Protein AF-A0A4U7DEZ9-F1 (afdb_monomer_lite)

Secondary structure (DSSP, 8-state):
-HHHHHHHTT-TTS--TTHHHHHHHHHHHHTT-HHHHHHHHHHHHHHHHHHHHH-TTPPTT-HHHHHHHHIIIIIHHHHHHHHHHTT-HHHHHHHHHHHHHHHHHHHHTT-HHHHHHHHHHHHHHHHHS-------

Structure (mmCIF, N/CA/C/O backbone):
data_AF-A0A4U7DEZ9-F1
#
_entry.id   AF-A0A4U7DEZ9-F1
#
loop_
_atom_site.group_PDB
_atom_site.id
_atom_site.type_symbol
_atom_site.label_atom_id
_atom_site.label_alt_id
_atom_site.label_comp_id
_atom_site.label_asym_id
_atom_site.label_entity_id
_atom_site.label_seq_id
_atom_site.pdbx_PDB_ins_code
_atom_site.Cartn_x
_atom_site.Cartn_y
_atom_site.Cartn_z
_atom_site.occupancy
_atom_site.B_iso_or_equiv
_atom_site.auth_seq_id
_atom_site.auth_comp_id
_atom_site.auth_asym_id
_atom_site.auth_atom_id
_atom_site.pdbx_PDB_model_num
ATOM 1 N N . MET A 1 1 ? 14.297 -6.833 -0.186 1.00 68.62 1 MET A N 1
ATOM 2 C CA . MET A 1 1 ? 13.099 -6.263 -0.835 1.00 68.62 1 MET A CA 1
ATOM 3 C C . MET A 1 1 ? 13.113 -6.482 -2.332 1.00 68.62 1 MET A C 1
ATOM 5 O O . MET A 1 1 ? 12.239 -7.189 -2.785 1.00 68.62 1 MET A O 1
ATOM 9 N N . LEU A 1 2 ? 14.078 -5.953 -3.091 1.00 69.62 2 LEU A N 1
ATOM 10 C CA . LEU A 1 2 ? 14.143 -6.191 -4.542 1.00 69.62 2 LEU A CA 1
ATOM 11 C C . LEU A 1 2 ? 14.359 -7.674 -4.882 1.00 69.62 2 LEU A C 1
ATOM 13 O O . LEU A 1 2 ? 13.500 -8.275 -5.507 1.00 69.62 2 LEU A O 1
ATO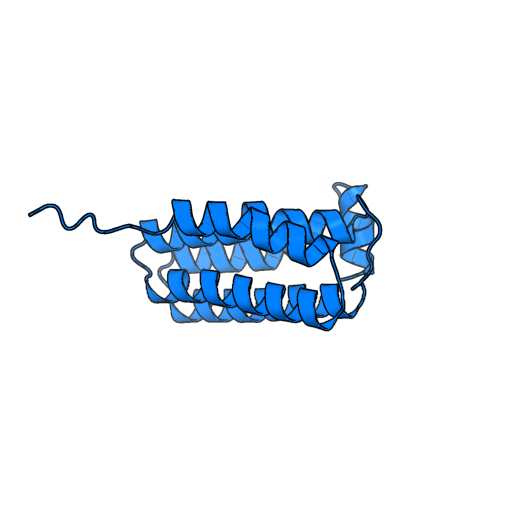M 17 N N . GLU A 1 3 ? 15.432 -8.277 -4.360 1.00 71.69 3 GLU A N 1
ATOM 18 C CA . GLU A 1 3 ? 15.705 -9.716 -4.530 1.00 71.69 3 GLU A CA 1
ATOM 19 C C . GLU A 1 3 ? 14.563 -10.594 -3.988 1.00 71.69 3 GLU A C 1
ATOM 21 O O . GLU A 1 3 ? 14.246 -11.630 -4.550 1.00 71.69 3 GLU A O 1
ATOM 26 N N . GLU A 1 4 ? 13.911 -10.172 -2.902 1.00 69.81 4 GLU A N 1
ATOM 27 C CA . GLU A 1 4 ? 12.789 -10.910 -2.306 1.00 69.81 4 GLU A CA 1
ATOM 28 C C . GLU A 1 4 ? 11.529 -10.836 -3.180 1.00 69.81 4 GLU A C 1
ATOM 30 O O . GLU A 1 4 ? 10.867 -11.852 -3.363 1.00 69.81 4 GLU A O 1
ATOM 35 N N . ALA A 1 5 ? 11.224 -9.665 -3.753 1.00 68.69 5 ALA A N 1
ATOM 36 C CA . ALA A 1 5 ? 10.129 -9.505 -4.705 1.00 68.69 5 ALA A CA 1
ATOM 37 C C . ALA A 1 5 ? 10.387 -10.357 -5.953 1.00 68.69 5 ALA A C 1
ATOM 39 O O . ALA A 1 5 ? 9.516 -11.123 -6.350 1.00 68.69 5 ALA A O 1
ATOM 40 N N . GLU A 1 6 ? 11.606 -10.305 -6.502 1.00 72.56 6 GLU A N 1
ATOM 41 C CA . GLU A 1 6 ? 12.033 -11.121 -7.646 1.00 72.56 6 GLU A CA 1
ATOM 42 C C . GLU A 1 6 ? 11.880 -12.627 -7.411 1.00 72.56 6 GLU A C 1
ATOM 44 O O . GLU A 1 6 ? 11.421 -13.337 -8.301 1.00 72.56 6 GLU A O 1
ATOM 49 N N . LEU A 1 7 ? 12.203 -13.114 -6.212 1.00 73.06 7 LEU A N 1
ATOM 50 C CA . LEU A 1 7 ? 12.069 -14.532 -5.866 1.00 73.06 7 LEU A CA 1
ATOM 51 C C . LEU A 1 7 ? 10.616 -14.965 -5.611 1.00 73.06 7 LEU A C 1
ATOM 53 O O . LEU A 1 7 ? 10.292 -16.136 -5.810 1.00 73.06 7 LEU A O 1
ATOM 57 N N . SER A 1 8 ? 9.744 -14.048 -5.183 1.00 69.94 8 SER A N 1
ATOM 58 C CA . SER A 1 8 ? 8.382 -14.385 -4.745 1.00 69.94 8 SER A CA 1
ATOM 59 C C . SER A 1 8 ? 7.380 -14.701 -5.855 1.00 69.94 8 SER A C 1
ATOM 61 O O . SER A 1 8 ? 6.395 -15.392 -5.597 1.00 69.94 8 SER A O 1
ATOM 63 N N . ALA A 1 9 ? 7.623 -14.257 -7.092 1.00 63.41 9 ALA A N 1
ATOM 64 C CA . ALA A 1 9 ? 6.715 -14.550 -8.207 1.00 63.41 9 ALA A CA 1
ATOM 65 C C . ALA A 1 9 ? 6.764 -16.022 -8.654 1.00 63.41 9 ALA A C 1
ATOM 67 O O . ALA A 1 9 ? 5.752 -16.562 -9.097 1.00 63.41 9 ALA A O 1
ATOM 68 N N . ASP A 1 10 ? 7.922 -16.677 -8.511 1.00 59.94 10 ASP A N 1
ATOM 69 C CA . ASP A 1 10 ? 8.183 -18.001 -9.092 1.00 59.94 10 ASP A CA 1
ATOM 70 C C . ASP A 1 10 ? 8.321 -19.131 -8.054 1.00 59.94 10 ASP A C 1
ATOM 72 O O . ASP A 1 10 ? 8.343 -20.309 -8.424 1.00 59.94 10 ASP A O 1
ATOM 76 N N . ASP A 1 11 ? 8.406 -18.815 -6.757 1.00 61.22 11 ASP A N 1
ATOM 77 C CA . ASP A 1 11 ? 8.641 -19.807 -5.705 1.00 61.22 11 ASP A CA 1
ATOM 78 C C . ASP A 1 11 ? 7.750 -19.590 -4.475 1.00 61.22 11 ASP A C 1
ATOM 80 O O . ASP A 1 11 ? 7.927 -18.655 -3.699 1.00 61.22 11 ASP A O 1
ATOM 84 N N . ALA A 1 12 ? 6.840 -20.537 -4.224 1.00 59.66 12 ALA A N 1
ATOM 85 C CA . ALA A 1 12 ? 5.993 -20.548 -3.030 1.00 59.66 12 ALA A CA 1
ATOM 86 C C . ALA A 1 12 ? 6.788 -20.635 -1.707 1.00 59.66 12 ALA A C 1
ATOM 88 O O . ALA A 1 12 ? 6.226 -20.384 -0.640 1.00 59.66 12 ALA A O 1
ATOM 89 N N . ALA A 1 13 ? 8.075 -21.003 -1.748 1.00 62.34 13 ALA A N 1
ATOM 90 C CA . ALA A 1 13 ? 8.966 -20.962 -0.590 1.00 62.34 13 ALA A CA 1
ATOM 91 C C . ALA A 1 13 ? 9.476 -19.544 -0.256 1.00 62.34 13 ALA A C 1
ATOM 93 O O . ALA A 1 13 ? 10.009 -19.346 0.839 1.00 62.34 13 ALA A O 1
ATOM 94 N N . HIS A 1 14 ? 9.288 -18.570 -1.152 1.00 64.19 14 HIS A N 1
ATOM 95 C CA . HIS A 1 14 ? 9.670 -17.171 -0.975 1.00 64.19 14 HIS A CA 1
ATOM 96 C C . HIS A 1 14 ? 8.404 -16.300 -0.938 1.00 64.19 14 HIS A C 1
ATOM 98 O O . HIS A 1 14 ? 7.942 -15.834 -1.972 1.00 64.19 14 HIS A O 1
ATOM 104 N N . PRO A 1 15 ? 7.784 -16.099 0.239 1.00 66.12 15 PRO A N 1
ATOM 105 C CA . PRO A 1 15 ? 6.577 -15.283 0.338 1.00 66.12 15 PRO A CA 1
ATOM 106 C C . PRO A 1 15 ? 6.857 -13.829 -0.063 1.00 66.12 15 PRO A C 1
ATOM 108 O O . PRO A 1 15 ? 7.975 -13.343 0.116 1.00 66.12 15 PRO A O 1
ATOM 111 N N . ASP A 1 16 ? 5.821 -13.132 -0.544 1.00 76.56 16 ASP A N 1
ATOM 112 C CA . ASP A 1 16 ? 5.891 -11.706 -0.876 1.00 76.56 16 ASP A CA 1
ATOM 113 C C . ASP A 1 16 ? 6.557 -10.907 0.270 1.00 76.56 16 ASP A C 1
ATOM 115 O O . ASP A 1 16 ? 6.218 -11.112 1.449 1.00 76.56 16 ASP A O 1
ATOM 119 N N . PRO A 1 17 ? 7.505 -9.995 -0.035 1.00 81.62 17 PRO A N 1
ATOM 120 C CA . PRO A 1 17 ? 8.296 -9.293 0.978 1.00 81.62 17 PRO A CA 1
ATOM 121 C C . PRO A 1 17 ? 7.463 -8.444 1.950 1.00 81.62 17 PRO A C 1
ATOM 123 O O . PRO A 1 17 ? 7.949 -8.069 3.024 1.00 81.62 17 PRO A O 1
ATOM 126 N N . PHE A 1 18 ? 6.215 -8.134 1.607 1.00 88.88 18 PHE A N 1
ATOM 127 C CA . PHE A 1 18 ? 5.298 -7.366 2.436 1.00 88.88 18 PHE A CA 1
ATOM 128 C C . PHE A 1 18 ? 4.332 -8.229 3.251 1.00 88.88 18 PHE A C 1
ATOM 130 O O . PHE A 1 18 ? 3.739 -7.716 4.201 1.00 88.88 18 PHE A O 1
ATOM 137 N N . GLN A 1 19 ? 4.223 -9.532 2.972 1.00 87.19 19 GLN A N 1
ATOM 138 C CA . GLN A 1 19 ? 3.244 -10.426 3.604 1.00 87.19 19 GLN A CA 1
ATOM 139 C C . GLN A 1 19 ? 3.312 -10.409 5.138 1.00 87.19 19 GLN A C 1
ATOM 141 O O . GLN A 1 19 ? 2.286 -10.391 5.822 1.00 87.19 19 GLN A O 1
ATOM 146 N N . THR A 1 20 ? 4.525 -10.382 5.699 1.00 89.50 20 THR A N 1
ATOM 147 C CA . THR A 1 20 ? 4.713 -10.308 7.159 1.00 89.50 20 THR A CA 1
ATOM 148 C C . THR A 1 20 ? 4.180 -8.993 7.721 1.00 89.50 20 THR A C 1
ATOM 150 O O . THR A 1 20 ? 3.518 -8.985 8.754 1.00 89.50 20 THR A O 1
ATOM 153 N N . LEU A 1 21 ? 4.453 -7.876 7.043 1.00 91.19 21 LEU A N 1
ATOM 154 C CA . LEU A 1 21 ? 4.036 -6.555 7.502 1.00 91.19 21 LEU A CA 1
ATOM 155 C C . LEU A 1 21 ? 2.515 -6.397 7.420 1.00 91.19 21 LEU A C 1
ATOM 157 O O . LEU A 1 21 ? 1.908 -5.918 8.372 1.00 91.19 21 LEU A O 1
ATOM 161 N N . ILE A 1 22 ? 1.909 -6.883 6.337 1.00 92.06 22 ILE A N 1
ATOM 162 C CA . ILE A 1 22 ? 0.452 -6.961 6.170 1.00 92.06 22 ILE A CA 1
ATOM 163 C C . ILE A 1 22 ? -0.174 -7.774 7.307 1.00 92.06 22 ILE A C 1
ATOM 165 O O . ILE A 1 22 ? -1.121 -7.324 7.943 1.00 92.06 22 ILE A O 1
ATOM 169 N N . SER A 1 23 ? 0.390 -8.946 7.617 1.00 91.50 23 SER A N 1
ATOM 170 C CA . SER A 1 23 ? -0.124 -9.805 8.692 1.00 91.50 23 SER A CA 1
ATOM 171 C C . SER A 1 23 ? -0.096 -9.100 10.053 1.00 91.50 23 SER A C 1
ATOM 173 O O . SER A 1 23 ? -1.034 -9.229 10.835 1.00 91.50 23 SER A O 1
ATOM 175 N N . VAL A 1 24 ? 0.957 -8.322 10.327 1.00 93.38 24 VAL A N 1
ATOM 176 C CA . VAL A 1 24 ? 1.056 -7.511 11.549 1.00 93.38 24 VAL A CA 1
ATOM 177 C C . VAL A 1 24 ? 0.008 -6.397 11.560 1.00 93.38 24 VAL A C 1
ATOM 179 O O . VAL A 1 24 ? -0.667 -6.234 12.571 1.00 93.38 24 VAL A O 1
ATOM 182 N N . ILE A 1 25 ? -0.167 -5.666 10.454 1.00 95.06 25 ILE A N 1
ATOM 183 C CA . ILE A 1 25 ? -1.182 -4.604 10.347 1.00 95.06 25 ILE A CA 1
ATOM 184 C C . ILE A 1 25 ? -2.575 -5.174 10.638 1.00 95.06 25 ILE A C 1
ATOM 186 O O . ILE A 1 25 ? -3.276 -4.649 11.502 1.00 95.06 25 ILE A O 1
ATOM 190 N N . ASN A 1 26 ? -2.935 -6.288 10.003 1.00 93.62 26 ASN A N 1
ATOM 191 C CA . ASN A 1 26 ? -4.244 -6.914 10.189 1.00 93.62 26 ASN A CA 1
ATOM 192 C C . ASN A 1 26 ? -4.449 -7.372 11.639 1.00 93.62 26 ASN A C 1
ATOM 194 O O . ASN A 1 26 ? -5.477 -7.067 12.233 1.00 93.62 26 ASN A O 1
ATOM 198 N N . SER A 1 27 ? -3.440 -7.998 12.255 1.00 95.25 27 SER A N 1
ATOM 199 C CA . SER A 1 27 ? -3.501 -8.381 13.673 1.00 95.25 27 SER A CA 1
ATOM 200 C C . SER A 1 27 ? -3.720 -7.171 14.587 1.00 95.25 27 SER A C 1
ATOM 202 O O . SER A 1 27 ? -4.485 -7.253 15.541 1.00 95.25 27 SER A O 1
ATOM 204 N N . THR A 1 28 ? -3.077 -6.032 14.304 1.00 95.62 28 THR A N 1
ATOM 205 C CA . THR A 1 28 ? -3.267 -4.812 15.108 1.00 95.62 28 THR A CA 1
ATOM 206 C C . THR A 1 28 ? -4.638 -4.168 14.898 1.00 95.62 28 THR A C 1
ATOM 208 O O . THR A 1 28 ? -5.162 -3.556 15.825 1.00 95.62 28 THR A O 1
ATOM 211 N N . ILE A 1 29 ? -5.244 -4.328 13.716 1.00 94.38 29 ILE A N 1
ATOM 212 C CA . ILE A 1 29 ? -6.628 -3.912 13.450 1.00 94.38 29 ILE A CA 1
ATOM 213 C C . ILE A 1 29 ? -7.601 -4.781 14.248 1.00 94.38 29 ILE A C 1
ATOM 215 O O . ILE A 1 29 ? -8.444 -4.238 14.956 1.00 94.38 29 ILE A O 1
ATOM 219 N N . GLU A 1 30 ? -7.434 -6.105 14.215 1.00 94.00 30 GLU A N 1
ATOM 220 C CA . GLU A 1 30 ? -8.253 -7.045 14.996 1.00 94.00 30 GLU A CA 1
ATOM 221 C C . GLU A 1 30 ? -8.171 -6.752 16.506 1.00 94.00 30 GLU A C 1
ATOM 223 O O . GLU A 1 30 ? -9.177 -6.766 17.218 1.00 94.00 30 GLU A O 1
ATOM 228 N N . GLU A 1 31 ? -6.985 -6.401 17.007 1.00 95.12 31 GLU A N 1
ATOM 229 C CA . GLU A 1 31 ? -6.771 -5.989 18.402 1.00 95.12 31 GLU A CA 1
ATOM 230 C C . GLU A 1 31 ? -7.264 -4.563 18.718 1.00 95.12 31 GLU A C 1
ATOM 232 O O . GLU A 1 31 ? -7.180 -4.124 19.868 1.00 95.12 31 GLU A O 1
ATOM 237 N N . HIS A 1 32 ? -7.798 -3.843 17.726 1.00 94.19 32 HIS A N 1
ATOM 238 C CA . HIS A 1 32 ? -8.238 -2.447 17.815 1.00 94.19 32 HIS A CA 1
ATOM 239 C C . HIS A 1 32 ? -7.117 -1.467 18.226 1.00 94.19 32 HIS A C 1
ATOM 241 O O . HIS A 1 32 ? -7.376 -0.377 18.754 1.00 94.19 32 HIS A O 1
ATOM 247 N N . ASP A 1 33 ? -5.855 -1.815 17.961 1.00 94.38 33 ASP A N 1
ATOM 248 C CA . ASP A 1 33 ? -4.699 -0.951 18.196 1.00 94.38 33 ASP A CA 1
ATOM 249 C C . ASP A 1 33 ? -4.485 0.006 17.012 1.00 94.38 33 ASP A C 1
ATOM 251 O O . ASP A 1 33 ? -3.756 -0.250 16.045 1.00 94.38 33 ASP A O 1
ATOM 255 N N . ARG A 1 34 ? -5.139 1.166 17.110 1.00 91.25 34 ARG A N 1
ATOM 256 C CA . ARG A 1 34 ? -5.078 2.251 16.114 1.00 91.25 34 ARG A CA 1
ATOM 257 C C . ARG A 1 34 ? -3.661 2.772 15.894 1.00 91.25 34 ARG A C 1
ATOM 259 O O . ARG A 1 34 ? -3.263 3.017 14.761 1.00 91.25 34 ARG A O 1
ATOM 266 N N . ALA A 1 35 ? -2.892 2.935 16.970 1.00 91.12 35 ALA A N 1
ATOM 267 C CA . ALA A 1 35 ? -1.560 3.523 16.883 1.00 91.12 35 ALA A CA 1
ATOM 268 C C . ALA A 1 35 ? -0.591 2.574 16.168 1.00 91.12 35 ALA A C 1
ATOM 270 O O . ALA A 1 35 ? 0.164 3.003 15.292 1.00 91.12 35 ALA A O 1
ATOM 271 N N . SER A 1 36 ? -0.641 1.285 16.509 1.00 93.75 36 SER A N 1
ATOM 272 C CA . SER A 1 36 ? 0.211 0.277 15.880 1.00 93.75 36 SER A CA 1
ATOM 273 C C . SER A 1 36 ? -0.188 0.011 14.429 1.00 93.75 36 SER A C 1
ATOM 275 O O . SER A 1 36 ? 0.695 -0.065 13.573 1.00 93.75 36 SER A O 1
ATOM 277 N N . SER A 1 37 ? -1.488 -0.052 14.123 1.00 94.12 37 SER A N 1
ATOM 278 C CA . SER A 1 37 ? -1.967 -0.240 12.745 1.00 94.12 37 SER A CA 1
ATOM 279 C C . SER A 1 37 ? -1.607 0.942 11.839 1.00 94.12 37 SER A C 1
ATOM 281 O O . SER A 1 37 ? -1.075 0.733 10.746 1.00 94.12 37 SER A O 1
ATOM 283 N N . ALA A 1 38 ? -1.788 2.182 12.307 1.00 91.94 38 ALA A N 1
ATOM 284 C CA . ALA A 1 38 ? -1.390 3.375 11.560 1.00 91.94 38 ALA A CA 1
ATOM 285 C C . ALA A 1 38 ? 0.134 3.442 11.338 1.00 91.94 38 ALA A C 1
ATOM 287 O O . ALA A 1 38 ? 0.596 3.700 10.223 1.00 91.94 38 ALA A O 1
ATOM 288 N N . LEU A 1 39 ? 0.935 3.135 12.367 1.00 93.50 39 LEU A N 1
ATOM 289 C CA . LEU A 1 39 ? 2.393 3.059 12.229 1.00 93.50 39 LEU A CA 1
ATOM 290 C C . LEU A 1 39 ? 2.812 1.970 11.229 1.00 93.50 39 LEU A C 1
ATOM 292 O O . LEU A 1 39 ? 3.700 2.195 10.405 1.00 93.50 39 LEU A O 1
ATOM 296 N N . GLY A 1 40 ? 2.164 0.805 11.279 1.00 94.81 40 GLY A N 1
ATOM 297 C CA . GLY A 1 40 ? 2.392 -0.291 10.342 1.00 94.81 40 GLY A CA 1
ATOM 298 C C . GLY A 1 40 ? 2.117 0.121 8.895 1.00 94.81 40 GLY A C 1
ATOM 299 O O . GLY A 1 40 ? 2.962 -0.105 8.028 1.00 94.81 40 GLY A O 1
ATOM 300 N N . LEU A 1 41 ? 0.990 0.796 8.646 1.00 95.56 41 LEU A N 1
ATOM 301 C CA . LEU A 1 41 ? 0.614 1.330 7.332 1.00 95.56 41 LEU A CA 1
ATOM 302 C C . LEU A 1 41 ? 1.587 2.390 6.805 1.00 95.56 41 LEU A C 1
ATOM 304 O O . LEU A 1 41 ? 1.890 2.398 5.609 1.00 95.56 41 LEU A O 1
ATOM 308 N N . SER A 1 42 ? 2.106 3.253 7.679 1.00 94.81 42 SER A N 1
ATOM 309 C CA . SER A 1 42 ? 3.131 4.235 7.310 1.00 94.81 42 SER A CA 1
ATOM 310 C C . SER A 1 42 ? 4.434 3.546 6.881 1.00 94.81 42 SER A C 1
ATOM 312 O O . SER A 1 42 ? 4.936 3.797 5.783 1.00 94.81 42 SER A O 1
ATOM 314 N N . ILE A 1 43 ? 4.932 2.594 7.683 1.00 94.69 43 ILE A N 1
ATOM 315 C CA . ILE A 1 43 ? 6.133 1.803 7.352 1.00 94.69 43 ILE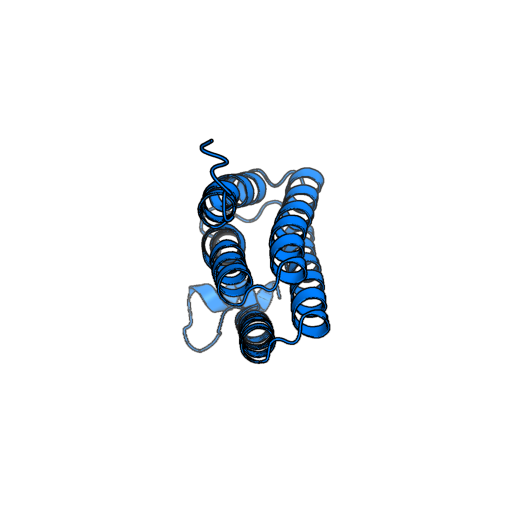 A CA 1
ATOM 316 C C . ILE A 1 43 ? 5.929 1.023 6.048 1.00 94.69 43 ILE A C 1
ATOM 318 O O . ILE A 1 43 ? 6.855 0.891 5.243 1.00 94.69 43 ILE A O 1
ATOM 322 N N . PHE A 1 44 ? 4.726 0.492 5.840 1.00 95.06 44 PHE A N 1
ATOM 323 C CA . PHE A 1 44 ? 4.364 -0.226 4.626 1.00 95.06 44 PHE A CA 1
ATOM 324 C C . PHE A 1 44 ? 4.459 0.677 3.393 1.00 95.06 44 PHE A C 1
ATOM 326 O O . PHE A 1 44 ? 5.177 0.335 2.450 1.00 95.06 44 PHE A O 1
ATOM 333 N N . GLY A 1 45 ? 3.850 1.865 3.440 1.00 94.56 45 GLY A N 1
ATOM 334 C CA . GLY A 1 45 ? 3.944 2.863 2.372 1.00 94.56 45 GLY A CA 1
ATOM 335 C C . GLY A 1 45 ? 5.376 3.271 2.043 1.00 94.56 45 GLY A C 1
ATOM 336 O O . GLY A 1 45 ? 5.755 3.312 0.868 1.00 94.56 45 GLY A O 1
ATOM 337 N N . ASP A 1 46 ? 6.199 3.498 3.067 1.00 94.56 46 ASP A N 1
ATOM 338 C CA . ASP A 1 46 ? 7.611 3.849 2.902 1.00 94.56 46 ASP A CA 1
ATOM 339 C C . ASP A 1 46 ? 8.403 2.748 2.191 1.00 94.56 46 ASP A C 1
ATOM 341 O O . ASP A 1 46 ? 9.215 3.030 1.301 1.00 94.56 46 ASP A O 1
ATOM 345 N N . ARG A 1 47 ? 8.167 1.481 2.550 1.00 93.44 47 ARG A N 1
ATOM 346 C CA . ARG A 1 47 ? 8.868 0.343 1.943 1.00 93.44 47 ARG A CA 1
ATOM 347 C C . ARG A 1 47 ? 8.451 0.108 0.494 1.00 93.44 47 ARG A C 1
ATOM 349 O O . ARG A 1 47 ? 9.324 -0.121 -0.342 1.00 93.44 47 ARG A O 1
ATOM 356 N N . VAL A 1 48 ? 7.162 0.217 0.178 1.00 93.56 48 VAL A N 1
ATOM 357 C CA . VAL A 1 48 ? 6.666 0.113 -1.207 1.00 93.56 48 VAL A CA 1
ATOM 358 C C . VAL A 1 48 ? 7.210 1.270 -2.046 1.00 93.56 48 VAL A C 1
ATOM 360 O O . VAL A 1 48 ? 7.747 1.065 -3.132 1.00 93.56 48 VAL A O 1
ATOM 363 N N . SER A 1 49 ? 7.195 2.486 -1.500 1.00 94.31 49 SER A N 1
ATOM 364 C CA . SER A 1 49 ? 7.788 3.659 -2.146 1.00 94.31 49 SER A CA 1
ATOM 365 C C . SER A 1 49 ? 9.291 3.496 -2.380 1.00 94.31 49 SER A C 1
ATOM 367 O O . SER A 1 49 ? 9.815 3.941 -3.399 1.00 94.31 49 SER A O 1
ATOM 369 N N . ALA A 1 50 ? 10.013 2.865 -1.452 1.00 92.25 50 ALA A N 1
ATOM 370 C CA . ALA A 1 50 ? 11.427 2.549 -1.627 1.00 92.25 50 ALA A CA 1
ATOM 371 C C . ALA A 1 50 ? 11.656 1.491 -2.716 1.00 92.25 50 ALA A C 1
ATOM 373 O O . ALA A 1 50 ? 12.614 1.624 -3.476 1.00 92.25 50 ALA A O 1
ATOM 374 N N . LEU A 1 51 ? 10.777 0.489 -2.829 1.00 91.06 51 LEU A N 1
ATOM 375 C CA . LEU A 1 51 ? 10.814 -0.491 -3.916 1.00 91.06 51 LEU A CA 1
ATOM 376 C C . LEU A 1 51 ? 10.619 0.193 -5.277 1.00 91.06 51 LEU A C 1
ATOM 378 O O . LEU A 1 51 ? 11.423 -0.020 -6.181 1.00 91.06 51 LEU A O 1
ATOM 382 N N . ILE A 1 52 ? 9.639 1.096 -5.389 1.00 91.50 52 ILE A N 1
ATOM 383 C CA . ILE A 1 52 ? 9.423 1.911 -6.596 1.00 91.50 52 ILE A CA 1
ATOM 384 C C . ILE A 1 52 ? 10.649 2.776 -6.901 1.00 91.50 52 ILE A C 1
ATOM 386 O O . ILE A 1 52 ? 11.079 2.836 -8.040 1.00 91.50 52 ILE A O 1
ATOM 390 N N . LYS A 1 53 ? 11.282 3.405 -5.907 1.00 90.75 53 LYS A N 1
ATOM 391 C CA . LYS A 1 53 ? 12.516 4.190 -6.128 1.00 90.75 53 LYS A CA 1
ATOM 392 C C . LYS A 1 53 ? 13.689 3.351 -6.624 1.00 90.75 53 LYS A C 1
ATOM 394 O O . LYS A 1 53 ? 14.525 3.845 -7.372 1.00 90.75 53 LYS A O 1
ATOM 399 N N . GLN A 1 54 ? 13.771 2.094 -6.201 1.00 87.50 54 GLN A N 1
ATOM 400 C CA . GLN A 1 54 ? 14.817 1.177 -6.653 1.00 87.50 54 GLN A CA 1
ATOM 401 C C . GLN A 1 54 ? 14.528 0.634 -8.059 1.00 87.50 54 GLN A C 1
ATOM 403 O O . GLN A 1 54 ? 15.468 0.408 -8.815 1.00 87.50 54 GLN A O 1
ATOM 408 N N . ASN A 1 55 ? 13.247 0.495 -8.418 1.00 81.56 55 ASN A N 1
ATOM 409 C CA . ASN A 1 55 ? 12.774 -0.153 -9.641 1.00 81.56 55 ASN A CA 1
ATOM 410 C C . ASN A 1 55 ? 11.709 0.659 -10.386 1.00 81.56 55 ASN A C 1
ATOM 412 O O . ASN A 1 55 ? 10.740 0.100 -10.894 1.00 81.56 55 ASN A O 1
ATOM 416 N N . GLY A 1 56 ? 11.869 1.979 -10.493 1.00 69.25 56 GLY A N 1
ATOM 417 C CA . GLY A 1 56 ? 10.823 2.862 -11.036 1.00 69.25 56 GLY A CA 1
ATOM 418 C C . GLY A 1 56 ? 10.399 2.509 -12.464 1.00 69.25 56 GLY A C 1
ATOM 419 O O . GLY A 1 56 ? 9.346 2.921 -12.927 1.00 69.25 56 GLY A O 1
ATOM 420 N N . LYS A 1 57 ? 11.181 1.689 -13.166 1.00 75.69 57 LYS A N 1
ATOM 421 C CA . LYS A 1 57 ? 10.886 1.195 -14.513 1.00 75.69 57 LYS A CA 1
ATOM 422 C C . LYS A 1 57 ? 10.855 -0.328 -14.567 1.00 75.69 57 LYS A C 1
ATOM 424 O O . LYS A 1 57 ? 11.376 -0.902 -15.518 1.00 75.69 57 LYS A O 1
ATOM 429 N N . ALA A 1 58 ? 10.307 -0.958 -13.527 1.00 79.06 58 ALA A N 1
ATOM 430 C CA . ALA A 1 58 ? 10.053 -2.392 -13.506 1.00 79.06 58 ALA A CA 1
ATOM 431 C C . ALA A 1 58 ? 9.369 -2.825 -14.812 1.00 79.06 58 ALA A C 1
ATOM 433 O O . ALA A 1 58 ? 8.486 -2.127 -15.321 1.00 79.06 58 ALA A O 1
ATOM 434 N N . GLU A 1 59 ? 9.830 -3.942 -15.375 1.00 82.81 59 GLU A N 1
ATOM 435 C CA . GLU A 1 59 ? 9.248 -4.497 -16.595 1.00 82.81 59 GLU A CA 1
ATOM 436 C C . GLU A 1 59 ? 7.814 -4.967 -16.319 1.00 82.81 59 GLU A C 1
ATOM 438 O O . GLU A 1 59 ? 7.485 -5.361 -15.197 1.00 82.81 59 GLU A O 1
ATOM 443 N N . GLU A 1 60 ? 6.960 -4.902 -17.340 1.00 85.81 60 GLU A N 1
ATOM 444 C CA . GLU A 1 60 ? 5.594 -5.425 -17.261 1.00 85.81 60 GLU A CA 1
ATOM 445 C C . GLU A 1 60 ? 5.625 -6.905 -16.870 1.00 85.81 60 GLU A C 1
ATOM 447 O O . GLU A 1 60 ? 6.453 -7.666 -17.374 1.00 85.81 60 GLU A O 1
ATOM 452 N N . ASP A 1 61 ? 4.752 -7.280 -15.937 1.00 85.12 61 ASP A N 1
ATOM 453 C CA . ASP A 1 61 ? 4.646 -8.628 -15.371 1.00 85.12 61 ASP A CA 1
ATOM 454 C C . ASP A 1 61 ? 5.910 -9.114 -14.645 1.00 85.12 61 ASP A C 1
ATOM 456 O O . ASP A 1 61 ? 5.974 -10.272 -14.227 1.00 85.12 61 ASP A O 1
ATOM 460 N N . SER A 1 62 ? 6.905 -8.243 -14.439 1.00 86.38 62 SER A N 1
ATOM 461 C CA . SER A 1 62 ? 8.025 -8.565 -13.562 1.00 86.38 62 SER A CA 1
ATOM 462 C C . SER A 1 62 ? 7.521 -8.802 -12.136 1.00 86.38 62 SER A C 1
ATOM 464 O O . SER A 1 62 ? 6.510 -8.224 -11.727 1.00 86.38 62 SER A O 1
ATOM 466 N N . PRO A 1 63 ? 8.244 -9.585 -11.325 1.00 85.31 63 PRO A N 1
ATOM 467 C CA . PRO A 1 63 ? 7.829 -9.849 -9.950 1.00 85.31 63 PRO A CA 1
ATOM 468 C C . PRO A 1 63 ? 7.609 -8.566 -9.133 1.00 85.31 63 PRO A C 1
ATOM 470 O O . PRO A 1 63 ? 6.683 -8.460 -8.339 1.00 85.31 63 PRO A O 1
ATOM 473 N N . VAL A 1 64 ? 8.427 -7.541 -9.385 1.00 86.69 64 VAL A N 1
ATOM 474 C CA . VAL A 1 64 ? 8.308 -6.228 -8.742 1.00 86.69 64 VAL A CA 1
ATOM 475 C C . VAL A 1 64 ? 7.030 -5.504 -9.172 1.00 86.69 64 VAL A C 1
ATOM 477 O O . VAL A 1 64 ? 6.355 -4.917 -8.326 1.00 86.69 64 VAL A O 1
ATOM 480 N N . ASP A 1 65 ? 6.697 -5.540 -10.464 1.00 89.06 65 ASP A N 1
ATOM 481 C CA . ASP A 1 65 ? 5.460 -4.964 -11.004 1.00 89.06 65 ASP A CA 1
ATOM 482 C C . ASP A 1 65 ? 4.227 -5.661 -10.406 1.00 89.06 65 ASP A C 1
ATOM 484 O O . ASP A 1 65 ? 3.319 -4.983 -9.927 1.00 89.06 65 ASP A O 1
ATOM 488 N N . GLN A 1 66 ? 4.250 -6.994 -10.314 1.00 89.00 66 GLN A N 1
ATOM 489 C CA . GLN A 1 66 ? 3.188 -7.796 -9.694 1.00 89.00 66 GLN A CA 1
ATOM 490 C C . GLN A 1 66 ? 3.029 -7.510 -8.195 1.00 89.00 66 GLN A C 1
ATOM 492 O O . GLN A 1 66 ? 1.906 -7.354 -7.715 1.00 89.00 66 GLN A O 1
ATOM 497 N N . THR A 1 67 ? 4.129 -7.377 -7.448 1.00 89.31 67 THR A N 1
ATOM 498 C CA . THR A 1 67 ? 4.080 -6.994 -6.029 1.00 89.31 67 THR A CA 1
ATOM 499 C C . THR A 1 67 ? 3.464 -5.602 -5.851 1.00 89.31 67 THR A C 1
ATOM 501 O O . THR A 1 67 ? 2.619 -5.408 -4.977 1.00 89.31 67 THR A O 1
ATOM 504 N N . ILE A 1 68 ? 3.841 -4.619 -6.679 1.00 90.56 68 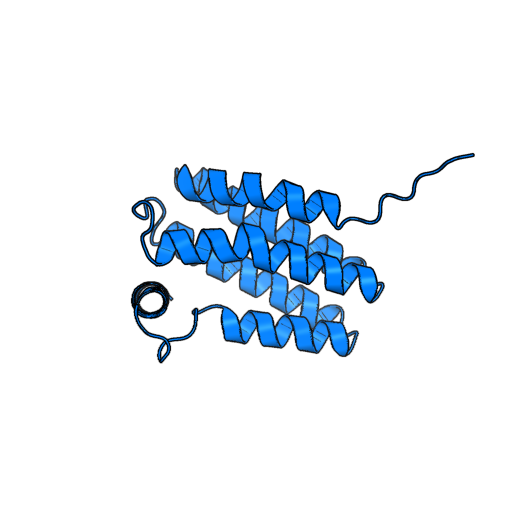ILE A N 1
ATOM 505 C CA . ILE A 1 68 ? 3.251 -3.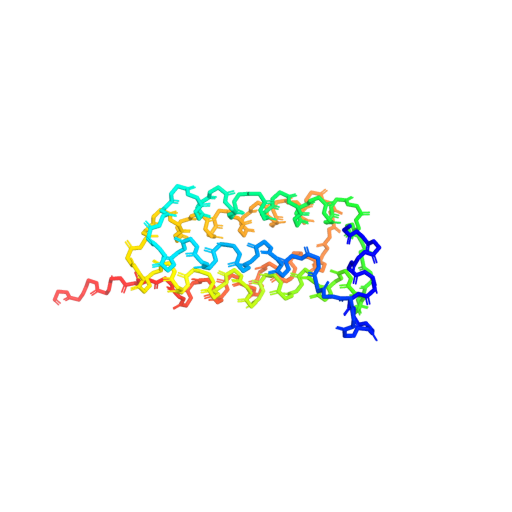269 -6.616 1.00 90.56 68 ILE A CA 1
ATOM 506 C C . ILE A 1 68 ? 1.759 -3.318 -6.969 1.00 90.56 68 ILE A C 1
ATOM 508 O O . ILE A 1 68 ? 0.955 -2.662 -6.300 1.00 90.56 68 ILE A O 1
ATOM 512 N N . GLU A 1 69 ? 1.384 -4.104 -7.982 1.00 92.12 69 GLU A N 1
ATOM 513 C CA . GLU A 1 69 ? -0.012 -4.317 -8.364 1.00 92.12 69 GLU A CA 1
ATOM 514 C C . GLU A 1 69 ? -0.832 -4.878 -7.197 1.00 92.12 69 GLU A C 1
ATOM 516 O O . GLU A 1 69 ? -1.839 -4.277 -6.814 1.00 92.12 69 GLU A O 1
ATOM 521 N N . TYR A 1 70 ? -0.370 -5.977 -6.599 1.00 90.56 70 TYR A N 1
ATOM 522 C CA . TYR A 1 70 ? -1.021 -6.653 -5.475 1.00 90.56 70 TYR A CA 1
ATOM 523 C C . TYR A 1 70 ? -1.215 -5.722 -4.275 1.00 90.56 70 TYR A C 1
ATOM 525 O O . TYR A 1 70 ? -2.299 -5.640 -3.689 1.00 90.56 70 TYR A O 1
ATOM 533 N N . VAL A 1 71 ? -0.182 -4.950 -3.932 1.00 91.56 71 VAL A N 1
ATOM 534 C CA . VAL A 1 71 ? -0.256 -3.964 -2.849 1.00 91.56 71 VAL A CA 1
ATOM 535 C C . VAL A 1 71 ? -1.351 -2.928 -3.111 1.00 91.56 71 VAL A C 1
ATOM 537 O O . VAL A 1 71 ? -2.156 -2.638 -2.222 1.00 91.56 71 VAL A O 1
ATOM 540 N N . CYS A 1 72 ? -1.376 -2.361 -4.318 1.00 92.88 72 CYS A N 1
ATOM 541 C CA . CYS A 1 72 ? -2.272 -1.256 -4.643 1.00 92.88 72 CYS A CA 1
ATOM 542 C C . CYS A 1 72 ? -3.720 -1.713 -4.833 1.00 92.88 72 CYS A C 1
ATOM 544 O O . CYS A 1 72 ? -4.634 -1.013 -4.402 1.00 92.88 72 CYS A O 1
ATOM 546 N N . LYS A 1 73 ? -3.935 -2.853 -5.496 1.00 92.25 73 LYS A N 1
ATOM 547 C CA . LYS A 1 73 ? -5.271 -3.302 -5.911 1.00 92.25 73 LYS A CA 1
ATOM 548 C C . LYS A 1 73 ? -5.951 -4.221 -4.913 1.00 92.25 73 LYS A C 1
ATOM 550 O O . LYS A 1 73 ? -7.176 -4.203 -4.862 1.00 92.25 73 LYS A O 1
ATOM 555 N N . ASP A 1 74 ? -5.186 -4.978 -4.134 1.00 90.94 74 ASP A N 1
ATOM 556 C CA . ASP A 1 74 ? -5.751 -5.972 -3.225 1.00 90.94 74 ASP A CA 1
ATOM 557 C C . ASP A 1 74 ? -5.531 -5.564 -1.766 1.00 90.94 74 ASP A C 1
ATOM 559 O O . ASP A 1 74 ? -6.486 -5.423 -1.004 1.00 90.94 74 ASP A O 1
ATOM 563 N N . GLN A 1 75 ? -4.280 -5.314 -1.369 1.00 92.31 75 GLN A N 1
ATOM 564 C CA . GLN A 1 75 ? -3.944 -5.186 0.053 1.00 92.31 75 GLN A CA 1
ATOM 565 C C . GLN A 1 75 ? -4.431 -3.890 0.689 1.00 92.31 75 GLN A C 1
ATOM 567 O O . GLN A 1 75 ? -5.067 -3.933 1.739 1.00 92.31 75 GLN A O 1
ATOM 572 N N . LEU A 1 76 ? -4.163 -2.733 0.079 1.00 94.38 76 LEU A N 1
ATOM 573 C CA . LEU A 1 76 ? -4.612 -1.455 0.643 1.00 94.38 76 LEU A CA 1
ATOM 574 C C . LEU A 1 76 ? -6.145 -1.345 0.724 1.00 94.38 76 LEU A C 1
ATOM 576 O O . LEU A 1 76 ? -6.635 -0.954 1.787 1.00 94.38 76 LEU A O 1
ATOM 580 N N . PRO A 1 77 ? -6.915 -1.719 -0.320 1.00 94.50 77 PRO A N 1
ATOM 581 C CA . PRO A 1 77 ? -8.370 -1.786 -0.224 1.00 94.50 77 PRO A CA 1
ATOM 582 C C . PRO A 1 77 ? -8.867 -2.718 0.880 1.00 94.50 77 PRO A C 1
ATOM 584 O O . PRO A 1 77 ? -9.757 -2.321 1.630 1.00 94.50 77 PRO A O 1
ATOM 587 N N . LEU A 1 78 ? -8.281 -3.911 1.026 1.00 92.88 78 LEU A N 1
ATOM 588 C CA . LEU A 1 78 ? -8.677 -4.867 2.063 1.00 92.88 78 LEU A CA 1
ATOM 589 C C . LEU A 1 78 ? -8.389 -4.340 3.476 1.00 92.88 78 LEU A C 1
ATOM 591 O O . LEU A 1 78 ? -9.243 -4.432 4.354 1.00 92.88 78 LEU A O 1
ATOM 595 N N . ILE A 1 79 ? -7.209 -3.752 3.700 1.00 94.19 79 ILE A N 1
ATOM 596 C CA . ILE A 1 79 ? -6.855 -3.159 4.998 1.00 94.19 79 ILE A CA 1
ATOM 597 C C . ILE A 1 79 ? -7.812 -2.008 5.338 1.00 94.19 79 ILE A C 1
ATOM 599 O O . ILE A 1 79 ? -8.235 -1.872 6.485 1.00 94.19 79 ILE A O 1
ATOM 603 N N . LEU A 1 80 ? -8.176 -1.183 4.349 1.00 94.75 80 LEU A N 1
ATOM 604 C CA . LEU A 1 80 ? -9.177 -0.132 4.530 1.00 94.75 80 LEU A CA 1
ATOM 605 C C . LEU A 1 80 ? -10.543 -0.711 4.917 1.00 94.75 80 LEU A C 1
ATOM 607 O O . LEU A 1 80 ? -11.141 -0.231 5.875 1.00 94.75 80 LEU A O 1
ATOM 611 N N . GLU A 1 81 ? -11.019 -1.733 4.204 1.00 93.94 81 GLU A N 1
ATOM 612 C CA . GLU A 1 81 ? -12.293 -2.399 4.497 1.00 93.94 81 GLU A CA 1
ATOM 613 C C . GLU A 1 81 ? -12.327 -2.920 5.939 1.00 93.94 81 GLU A C 1
ATOM 615 O O . GLU A 1 81 ? -13.274 -2.659 6.679 1.00 93.94 81 GLU A O 1
ATOM 620 N N . GLN A 1 82 ? -11.261 -3.599 6.370 1.00 93.56 82 GLN A N 1
ATOM 621 C CA . GLN A 1 82 ? -11.130 -4.094 7.740 1.00 93.56 82 GLN A CA 1
ATOM 622 C C . GLN A 1 82 ? -11.128 -2.952 8.758 1.00 93.56 82 GLN A C 1
ATOM 624 O O . GLN A 1 82 ? -11.875 -2.996 9.730 1.00 93.56 82 GLN A O 1
ATOM 629 N N . ALA A 1 83 ? -10.345 -1.897 8.520 1.00 93.19 83 ALA A N 1
ATOM 630 C CA . ALA A 1 83 ? -10.307 -0.736 9.405 1.00 93.19 83 ALA A CA 1
ATOM 631 C C . ALA A 1 83 ? -11.674 -0.039 9.518 1.00 93.19 83 ALA A C 1
ATOM 633 O O . ALA A 1 83 ? -12.038 0.419 10.598 1.00 93.19 83 ALA A O 1
ATOM 634 N N . VAL A 1 84 ? -12.441 0.032 8.427 1.00 92.50 84 VAL A N 1
ATOM 635 C CA . VAL A 1 84 ? -13.810 0.568 8.427 1.00 92.50 84 VAL A CA 1
ATOM 636 C C . VAL A 1 84 ? -14.755 -0.338 9.216 1.00 92.50 84 VAL A C 1
ATOM 638 O O . VAL A 1 84 ? -15.504 0.167 10.051 1.00 92.50 84 VAL A O 1
ATOM 641 N N . ASN A 1 85 ? -14.697 -1.653 8.992 1.00 92.38 85 ASN A N 1
ATOM 642 C CA . ASN A 1 85 ? -15.542 -2.634 9.681 1.00 92.38 85 ASN A CA 1
ATOM 643 C C . ASN A 1 85 ? -15.305 -2.658 11.200 1.00 92.38 85 ASN A C 1
ATOM 645 O O . ASN A 1 85 ? -16.255 -2.844 11.956 1.00 92.38 85 ASN A O 1
ATOM 649 N N . GLU A 1 86 ? -14.068 -2.421 11.640 1.00 92.62 86 GLU A N 1
ATOM 650 C CA . GLU A 1 86 ? -13.686 -2.324 13.059 1.00 92.62 86 GLU A CA 1
ATOM 651 C C . GLU A 1 86 ? -13.809 -0.886 13.623 1.00 92.62 86 GLU A C 1
ATOM 653 O O . GLU A 1 86 ? -13.318 -0.583 14.712 1.00 92.62 86 GLU A O 1
ATOM 658 N N . GLU A 1 87 ? -14.438 0.039 12.885 1.00 91.75 87 GLU A N 1
ATOM 659 C CA . GLU A 1 87 ? -14.648 1.444 13.282 1.00 91.75 87 GLU A CA 1
ATOM 660 C C . GLU A 1 87 ? -13.341 2.197 13.651 1.00 91.75 87 GLU A C 1
ATOM 662 O O . GLU A 1 87 ? -13.303 3.095 14.505 1.00 91.75 87 GLU A O 1
ATOM 667 N N . LEU A 1 88 ? -12.231 1.855 12.991 1.00 91.69 88 LEU A N 1
ATOM 668 C CA . LEU A 1 88 ? -10.906 2.458 13.168 1.00 91.69 88 LEU A CA 1
ATOM 669 C C . LEU A 1 88 ? -10.661 3.561 12.127 1.00 91.69 88 LEU A C 1
ATOM 671 O O . LEU A 1 88 ? -9.821 3.436 11.235 1.00 91.69 88 LEU A O 1
ATOM 675 N N . THR A 1 89 ? -11.380 4.680 12.253 1.00 89.31 89 THR A N 1
ATOM 676 C CA . THR A 1 89 ? -11.336 5.794 11.284 1.00 89.31 89 THR A CA 1
ATOM 677 C C . THR A 1 89 ? -9.922 6.312 10.994 1.00 89.31 89 THR A C 1
ATOM 679 O O . THR A 1 89 ? -9.605 6.604 9.847 1.00 89.31 89 THR A O 1
ATOM 682 N N . GLU A 1 90 ? -9.055 6.421 12.005 1.00 88.69 90 GLU A N 1
ATOM 683 C CA . GLU A 1 90 ? -7.670 6.885 11.810 1.00 88.69 90 GLU A CA 1
ATOM 684 C C . GLU A 1 90 ? -6.859 5.910 10.949 1.00 88.69 90 GLU A C 1
ATOM 686 O O . GLU A 1 90 ? -6.152 6.332 10.038 1.00 88.69 90 GLU A O 1
ATOM 691 N N . THR A 1 91 ? -7.011 4.606 11.184 1.00 92.69 91 THR A N 1
ATOM 692 C CA . THR A 1 91 ? -6.365 3.561 10.384 1.00 92.69 91 THR A CA 1
ATOM 693 C C . THR A 1 91 ? -6.888 3.573 8.947 1.00 92.69 91 THR A C 1
ATOM 695 O O . THR A 1 91 ? -6.102 3.488 8.008 1.00 92.69 91 THR A O 1
ATOM 698 N N . ALA A 1 92 ? -8.197 3.767 8.759 1.00 91.69 92 ALA A N 1
ATOM 699 C CA . ALA A 1 92 ? -8.806 3.920 7.440 1.00 91.69 92 ALA A CA 1
ATOM 700 C C . ALA A 1 92 ? -8.236 5.130 6.672 1.00 91.69 92 ALA A C 1
ATOM 702 O O . ALA A 1 92 ? -7.848 5.005 5.508 1.00 91.69 92 ALA A O 1
ATOM 703 N N . ILE A 1 93 ? -8.111 6.288 7.332 1.00 91.88 93 ILE A N 1
ATOM 704 C CA . ILE A 1 93 ? -7.465 7.476 6.750 1.00 91.88 93 ILE A CA 1
ATOM 705 C C . ILE A 1 93 ? -6.020 7.148 6.369 1.00 91.88 93 ILE A C 1
ATOM 707 O O . ILE A 1 93 ? -5.619 7.397 5.230 1.00 91.88 93 ILE A O 1
ATOM 711 N N . GLN A 1 94 ? -5.266 6.512 7.268 1.00 94.62 94 GLN A N 1
ATOM 712 C CA . GLN A 1 94 ? -3.875 6.156 7.012 1.00 94.62 94 GLN A CA 1
ATOM 713 C C . GLN A 1 94 ? -3.719 5.234 5.793 1.00 94.62 94 GLN A C 1
ATOM 715 O O . GLN A 1 94 ? -2.781 5.424 5.023 1.00 94.62 94 GLN A O 1
ATOM 720 N N . SER A 1 95 ? -4.641 4.294 5.552 1.00 93.19 95 SER A N 1
ATOM 721 C CA . SER A 1 95 ? -4.618 3.445 4.348 1.00 93.19 95 SER A CA 1
ATOM 722 C C . SER A 1 95 ? -4.706 4.274 3.062 1.00 93.19 95 SER A C 1
ATOM 724 O O . SER A 1 95 ? -3.979 4.013 2.099 1.00 93.19 95 SER A O 1
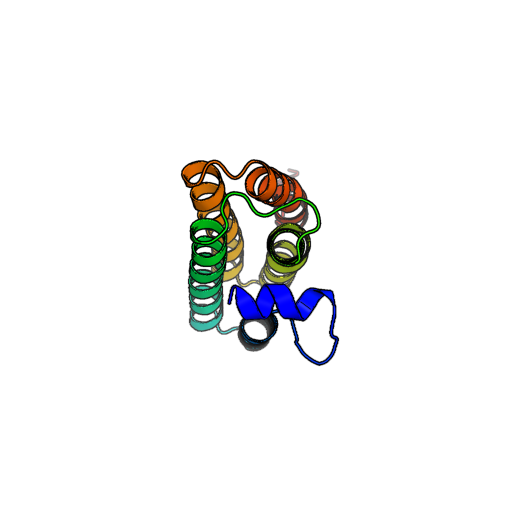ATOM 726 N N . THR A 1 96 ? -5.548 5.313 3.050 1.00 92.44 96 THR A N 1
ATOM 727 C CA . THR A 1 96 ? -5.665 6.223 1.898 1.00 92.44 96 THR A CA 1
ATOM 728 C C . THR A 1 96 ? -4.427 7.109 1.728 1.00 92.44 96 THR A C 1
ATOM 730 O O . THR A 1 96 ? -3.955 7.299 0.605 1.00 92.44 96 THR A O 1
ATOM 733 N N . GLU A 1 97 ? -3.836 7.589 2.826 1.00 94.31 97 GLU A N 1
ATOM 734 C CA . GLU A 1 97 ? -2.583 8.356 2.802 1.00 94.31 97 GLU A CA 1
ATOM 735 C C . GLU A 1 97 ? -1.399 7.510 2.318 1.00 94.31 97 GLU A C 1
ATOM 737 O O . GLU A 1 97 ? -0.555 7.985 1.551 1.00 94.31 97 GLU A O 1
ATOM 742 N N . THR A 1 98 ? -1.355 6.237 2.712 1.00 95.44 98 THR A N 1
ATOM 743 C CA . THR A 1 98 ? -0.357 5.275 2.243 1.00 95.44 98 THR A CA 1
ATOM 744 C C . THR A 1 98 ? -0.451 5.087 0.729 1.00 95.44 98 THR A C 1
ATOM 746 O O . THR A 1 98 ? 0.574 5.151 0.046 1.00 95.44 98 THR A O 1
ATOM 749 N N . ALA A 1 99 ? -1.660 4.947 0.175 1.00 94.44 99 ALA A N 1
ATOM 750 C CA . ALA A 1 99 ? -1.860 4.900 -1.276 1.00 94.44 99 ALA A CA 1
ATOM 751 C C . ALA A 1 99 ? -1.380 6.188 -1.971 1.00 94.44 99 ALA A C 1
ATOM 753 O O . ALA A 1 99 ? -0.732 6.126 -3.018 1.00 94.44 99 ALA A O 1
ATOM 754 N N . GLY A 1 100 ? -1.644 7.352 -1.366 1.00 93.69 100 GLY A N 1
ATOM 755 C CA . GLY A 1 100 ? -1.142 8.643 -1.842 1.00 93.69 100 GLY A CA 1
ATOM 756 C C . GLY A 1 100 ? 0.387 8.702 -1.878 1.00 93.69 100 GLY A C 1
ATOM 757 O O . GLY A 1 100 ? 0.965 9.057 -2.902 1.00 93.69 100 GLY A O 1
ATOM 758 N N . THR A 1 101 ? 1.042 8.263 -0.803 1.00 95.06 101 THR A N 1
ATOM 759 C CA . THR A 1 101 ? 2.511 8.226 -0.683 1.00 95.06 101 THR A CA 1
ATOM 760 C C . THR A 1 101 ? 3.147 7.348 -1.765 1.00 95.06 101 THR A C 1
ATOM 762 O O . THR A 1 101 ? 4.130 7.739 -2.400 1.00 95.06 101 THR A O 1
ATOM 765 N N . ILE A 1 102 ? 2.555 6.180 -2.032 1.00 94.62 102 ILE A N 1
ATOM 766 C CA . ILE A 1 102 ? 2.997 5.272 -3.099 1.00 94.62 102 ILE A CA 1
ATOM 767 C C . ILE A 1 102 ? 2.810 5.926 -4.475 1.00 94.62 102 ILE A C 1
ATOM 769 O O . ILE A 1 102 ? 3.719 5.881 -5.307 1.00 94.62 102 ILE A O 1
ATOM 773 N N . GLY A 1 103 ? 1.671 6.586 -4.707 1.00 94.31 103 GLY A N 1
ATOM 774 C CA . GLY A 1 103 ? 1.403 7.332 -5.939 1.00 94.31 103 GLY A CA 1
ATOM 775 C C . GLY A 1 103 ? 2.394 8.470 -6.185 1.00 94.31 103 GLY A C 1
ATOM 776 O O . GLY A 1 103 ? 2.901 8.621 -7.297 1.00 94.31 103 GLY A O 1
ATOM 777 N N . GLU A 1 104 ? 2.736 9.238 -5.150 1.00 95.25 104 GLU A N 1
ATOM 778 C CA . GLU A 1 104 ? 3.758 10.286 -5.235 1.00 95.25 104 GLU A CA 1
ATOM 779 C C . GLU A 1 104 ? 5.129 9.717 -5.607 1.00 95.25 104 GLU A C 1
ATOM 781 O O . GLU A 1 104 ? 5.829 10.286 -6.450 1.00 95.25 104 GLU A O 1
ATOM 786 N N . ALA A 1 105 ? 5.507 8.579 -5.018 1.00 94.50 105 ALA A N 1
ATOM 787 C CA . ALA A 1 105 ? 6.737 7.885 -5.381 1.00 94.50 105 ALA A CA 1
ATOM 788 C C . ALA A 1 105 ? 6.707 7.423 -6.847 1.00 94.50 105 ALA A C 1
ATOM 790 O O . ALA A 1 105 ? 7.668 7.664 -7.574 1.00 94.50 105 ALA A O 1
ATOM 791 N N . ALA A 1 106 ? 5.600 6.836 -7.306 1.00 93.38 106 ALA A N 1
ATOM 792 C CA . ALA A 1 106 ? 5.437 6.393 -8.690 1.00 93.38 106 ALA A CA 1
ATOM 793 C C . ALA A 1 106 ? 5.574 7.544 -9.699 1.00 93.38 106 ALA A C 1
ATOM 795 O O . ALA A 1 106 ? 6.301 7.416 -10.684 1.00 93.38 106 ALA A O 1
ATOM 796 N N . ILE A 1 107 ? 4.940 8.690 -9.427 1.00 94.12 107 ILE A N 1
ATOM 797 C CA . ILE A 1 107 ? 5.042 9.893 -10.269 1.00 94.12 107 ILE A CA 1
ATOM 798 C C . ILE A 1 107 ? 6.475 10.428 -10.277 1.00 94.12 107 ILE A C 1
ATOM 800 O O . ILE A 1 107 ? 7.007 10.766 -11.334 1.00 94.12 107 ILE A O 1
ATOM 804 N N . LYS A 1 108 ? 7.111 10.515 -9.104 1.00 94.69 108 LYS A N 1
ATOM 805 C CA . LYS A 1 108 ? 8.465 11.062 -8.970 1.00 94.69 108 LYS A CA 1
ATOM 806 C C . LYS A 1 108 ? 9.502 10.255 -9.749 1.00 94.69 108 LYS A C 1
ATOM 808 O O . LYS A 1 108 ? 10.433 10.840 -10.298 1.00 94.69 108 LYS A O 1
ATOM 813 N N . GLU A 1 109 ? 9.330 8.941 -9.793 1.00 93.50 109 GLU A N 1
ATOM 814 C CA . GLU A 1 109 ? 10.246 8.018 -10.465 1.00 93.50 109 GLU A CA 1
ATOM 815 C C . GLU A 1 109 ? 9.865 7.751 -11.932 1.00 93.50 109 GLU A C 1
ATOM 817 O O . GLU A 1 109 ? 10.482 6.905 -12.581 1.00 93.50 109 GLU A O 1
ATOM 822 N N . ASP A 1 110 ? 8.880 8.484 -12.474 1.00 90.69 110 ASP A N 1
ATOM 823 C CA . ASP A 1 110 ? 8.388 8.339 -13.855 1.00 90.69 110 ASP A CA 1
ATOM 824 C C . ASP A 1 110 ? 7.937 6.893 -14.163 1.00 90.69 110 ASP A C 1
ATOM 826 O O . ASP A 1 110 ? 8.154 6.341 -15.246 1.00 90.69 110 ASP A O 1
ATOM 830 N N . SER A 1 111 ? 7.327 6.253 -13.158 1.00 91.94 111 SER A N 1
ATOM 831 C CA . SER A 1 111 ? 6.872 4.866 -13.206 1.00 91.94 111 SER A CA 1
ATOM 832 C C . SER A 1 111 ? 5.430 4.772 -13.691 1.00 91.94 111 SER A C 1
ATOM 834 O O . SER A 1 111 ? 4.494 4.658 -12.900 1.00 91.94 111 SER A O 1
ATOM 836 N N . ASN A 1 112 ? 5.227 4.800 -15.010 1.00 90.75 112 ASN A N 1
ATOM 837 C CA . ASN A 1 112 ? 3.877 4.746 -15.592 1.00 90.75 112 ASN A CA 1
ATOM 838 C C . ASN A 1 112 ? 3.072 3.516 -15.135 1.00 90.75 112 ASN A C 1
ATOM 840 O O . ASN A 1 112 ? 1.871 3.625 -14.902 1.00 90.75 112 ASN A O 1
ATOM 844 N N . ARG A 1 113 ? 3.738 2.368 -14.964 1.00 90.19 113 ARG A N 1
ATOM 845 C CA . ARG A 1 113 ? 3.124 1.130 -14.463 1.00 90.19 113 ARG A CA 1
ATOM 846 C C . ARG A 1 113 ? 2.665 1.254 -13.015 1.00 90.19 113 ARG A C 1
ATOM 848 O O . ARG A 1 113 ? 1.501 1.008 -12.723 1.00 90.19 113 ARG A O 1
ATOM 855 N N . ALA A 1 114 ? 3.538 1.711 -12.118 1.00 91.94 114 ALA A N 1
ATOM 856 C CA . ALA A 1 114 ? 3.152 1.900 -10.723 1.00 91.94 114 ALA A CA 1
ATOM 857 C C . ALA A 1 114 ? 2.033 2.948 -10.585 1.00 91.94 114 ALA A C 1
ATOM 859 O O . ALA A 1 114 ? 1.117 2.757 -9.791 1.00 91.94 114 ALA A O 1
ATOM 860 N N . VAL A 1 115 ? 2.048 4.012 -11.400 1.00 93.88 115 VAL A N 1
ATOM 861 C CA . VAL A 1 115 ? 0.942 4.983 -11.458 1.00 93.88 115 VAL A CA 1
ATOM 862 C C . VAL A 1 115 ? -0.364 4.305 -11.877 1.00 93.88 115 VAL A C 1
ATOM 864 O O . VAL A 1 115 ? -1.396 4.534 -11.249 1.00 93.88 115 VAL A O 1
ATOM 867 N N . GLU A 1 116 ? -0.337 3.456 -12.905 1.00 93.50 116 GLU A N 1
ATOM 868 C CA . GLU A 1 116 ? -1.511 2.702 -13.350 1.00 93.50 116 GLU A CA 1
ATOM 869 C C . GLU A 1 116 ? -2.076 1.808 -12.236 1.00 93.50 116 GLU A C 1
ATOM 871 O O . GLU A 1 116 ? -3.285 1.832 -11.989 1.00 93.50 116 GLU A O 1
ATOM 876 N N . HIS A 1 117 ? -1.218 1.072 -11.525 1.00 94.19 117 HIS A N 1
ATOM 877 C CA . HIS A 1 117 ? -1.632 0.215 -10.409 1.00 94.19 117 HIS A CA 1
ATOM 878 C C . HIS A 1 117 ? -2.253 1.011 -9.264 1.00 94.19 117 HIS A C 1
ATOM 880 O O . HIS A 1 117 ? -3.318 0.635 -8.772 1.00 94.19 117 HIS A O 1
ATOM 886 N N . VAL A 1 118 ? -1.648 2.142 -8.888 1.00 93.06 118 VAL A N 1
ATOM 887 C CA . VAL A 1 118 ? -2.188 3.039 -7.853 1.00 93.06 118 VAL A CA 1
ATOM 888 C C . VAL A 1 118 ? -3.565 3.563 -8.257 1.00 93.06 118 VAL A C 1
ATOM 890 O O . VAL A 1 118 ? -4.507 3.472 -7.474 1.00 93.06 118 VAL A O 1
ATOM 893 N N . VAL A 1 119 ? -3.720 4.063 -9.487 1.00 93.38 119 VAL A N 1
ATOM 894 C CA . VAL A 1 119 ? -5.003 4.592 -9.983 1.00 93.38 119 VAL A CA 1
ATOM 895 C C . VAL A 1 119 ? -6.079 3.507 -10.025 1.00 93.38 119 VAL A C 1
ATOM 897 O O . VAL A 1 119 ? -7.226 3.758 -9.661 1.00 93.38 119 VAL A O 1
ATOM 900 N N . ARG A 1 120 ? -5.730 2.285 -10.437 1.00 91.12 120 ARG A N 1
ATOM 901 C CA . ARG A 1 120 ? -6.670 1.154 -10.426 1.00 91.12 120 ARG A CA 1
ATOM 902 C C . ARG A 1 120 ? -7.069 0.763 -9.001 1.00 91.12 120 ARG A C 1
ATOM 904 O O . ARG A 1 120 ? -8.241 0.490 -8.764 1.00 91.12 120 ARG A O 1
ATOM 911 N N . GLY A 1 121 ? -6.123 0.778 -8.063 1.00 91.31 121 GLY A N 1
ATOM 912 C CA . GLY A 1 121 ? -6.370 0.502 -6.646 1.00 91.31 121 GLY A CA 1
ATOM 913 C C . GLY A 1 121 ? -7.249 1.545 -5.950 1.00 91.31 121 GLY A C 1
ATOM 914 O O . GLY A 1 121 ? -8.034 1.205 -5.067 1.00 91.31 121 GLY A O 1
ATOM 915 N N . GLN A 1 122 ? -7.195 2.807 -6.392 1.00 88.50 122 GLN A N 1
ATOM 916 C CA . GLN A 1 122 ? -8.030 3.882 -5.843 1.00 88.50 122 GLN A CA 1
ATOM 917 C C . GLN A 1 122 ? -9.530 3.602 -5.950 1.00 88.50 122 GLN A C 1
ATOM 919 O O . GLN A 1 122 ? -10.268 3.999 -5.055 1.00 88.50 122 GLN A O 1
ATOM 924 N N . ALA A 1 123 ? -9.982 2.908 -6.999 1.00 86.56 123 ALA A N 1
ATOM 925 C CA . ALA A 1 123 ? -11.385 2.516 -7.114 1.00 86.56 123 ALA A CA 1
ATOM 926 C C . ALA A 1 123 ? -11.809 1.606 -5.948 1.00 86.56 123 ALA A C 1
ATOM 928 O O . ALA A 1 123 ? -12.814 1.879 -5.303 1.00 86.56 123 ALA A O 1
ATOM 929 N N . GLY A 1 124 ? -10.990 0.604 -5.609 1.00 86.19 124 GLY A N 1
ATOM 930 C CA . GLY A 1 124 ? -11.253 -0.282 -4.471 1.00 86.19 124 GLY A CA 1
ATOM 931 C C . GLY A 1 124 ? -11.207 0.445 -3.126 1.00 86.19 124 GLY A C 1
ATOM 932 O O . GLY A 1 124 ? -12.016 0.168 -2.247 1.00 86.19 124 GLY A O 1
ATOM 933 N N . LEU A 1 125 ? -10.309 1.424 -2.969 1.00 87.94 125 LEU A N 1
ATOM 934 C CA . LEU A 1 125 ? -10.294 2.266 -1.769 1.00 87.94 125 LEU A CA 1
ATOM 935 C C . LEU A 1 125 ? -11.586 3.083 -1.635 1.00 87.94 125 LEU A C 1
ATOM 937 O O . LEU A 1 125 ? -12.160 3.155 -0.555 1.00 87.94 125 LEU A O 1
ATOM 941 N N . ILE A 1 126 ? -12.045 3.685 -2.731 1.00 87.94 126 ILE A N 1
ATOM 942 C CA . ILE A 1 126 ? -13.284 4.467 -2.780 1.00 87.94 126 ILE A CA 1
ATOM 943 C C . ILE A 1 126 ? -14.496 3.595 -2.443 1.00 87.94 126 ILE A C 1
ATOM 945 O O . ILE A 1 126 ? -15.309 3.999 -1.617 1.00 87.94 126 ILE A O 1
ATOM 949 N N . ASP A 1 127 ? -14.593 2.405 -3.034 1.00 86.19 127 ASP A N 1
ATOM 950 C CA . ASP A 1 127 ? -15.721 1.490 -2.825 1.00 86.19 127 ASP A CA 1
ATOM 951 C C . ASP A 1 127 ? -15.840 1.027 -1.362 1.00 86.19 127 ASP A C 1
ATOM 953 O O . ASP A 1 127 ? -16.948 0.782 -0.882 1.00 86.19 127 ASP A O 1
ATOM 957 N N . ASN A 1 128 ? -14.716 0.964 -0.641 1.00 84.69 128 ASN A N 1
ATOM 958 C CA . ASN A 1 128 ? -14.659 0.550 0.762 1.00 84.69 128 ASN A CA 1
ATOM 959 C C . ASN A 1 128 ? -14.845 1.700 1.763 1.00 84.69 128 ASN A C 1
ATOM 961 O O . ASN A 1 128 ? -14.968 1.448 2.964 1.00 84.69 128 ASN A O 1
ATOM 965 N N . LEU A 1 129 ? -14.876 2.961 1.317 1.00 80.44 129 LEU A N 1
ATOM 966 C CA . LEU A 1 129 ? -15.179 4.074 2.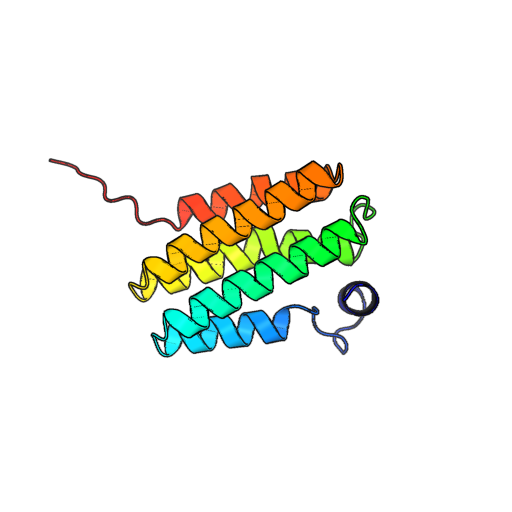213 1.00 80.44 129 LEU A CA 1
ATOM 967 C C . LEU A 1 129 ? -16.677 4.084 2.550 1.00 80.44 129 LEU A C 1
ATOM 969 O O . LEU A 1 129 ? -17.517 4.047 1.646 1.00 80.44 129 LEU A O 1
ATOM 973 N N . PRO A 1 130 ? -17.049 4.205 3.837 1.00 69.25 130 PRO A N 1
ATOM 974 C CA . PRO A 1 130 ? -18.440 4.351 4.217 1.00 69.25 130 PRO A CA 1
ATOM 975 C C . PRO A 1 130 ? -18.917 5.735 3.768 1.00 69.25 130 PRO A C 1
ATOM 977 O O . PRO A 1 130 ? -18.677 6.749 4.424 1.00 69.25 130 PRO A O 1
ATOM 980 N N . TYR A 1 131 ? -19.595 5.796 2.625 1.00 63.38 131 TYR A N 1
ATOM 981 C CA . TYR A 1 131 ? -20.340 6.986 2.248 1.00 63.38 131 TYR A CA 1
ATOM 982 C C . TYR A 1 131 ? -21.582 7.055 3.129 1.00 63.38 131 TYR A C 1
ATOM 984 O O . TYR A 1 131 ? -22.574 6.373 2.862 1.00 63.38 131 TYR A O 1
ATOM 992 N N . GLU A 1 132 ? -21.546 7.895 4.168 1.00 57.53 132 GLU A N 1
ATOM 993 C CA . GLU A 1 132 ? -22.776 8.355 4.808 1.00 57.53 132 GLU A CA 1
ATOM 994 C C . GLU A 1 132 ? -23.638 9.001 3.723 1.00 57.53 132 GLU A C 1
ATOM 996 O O . GLU A 1 132 ? -23.426 10.136 3.286 1.00 57.53 132 GLU A O 1
ATOM 1001 N N . THR A 1 133 ? -24.607 8.240 3.226 1.00 45.00 133 THR A N 1
ATOM 1002 C CA . THR A 1 133 ? -25.647 8.773 2.369 1.00 45.00 133 THR A CA 1
ATOM 1003 C C . THR A 1 133 ? -26.533 9.577 3.306 1.00 45.00 133 THR A C 1
ATOM 1005 O O . THR A 1 133 ? -27.436 9.033 3.934 1.00 45.00 133 THR A O 1
ATOM 1008 N N . ASN A 1 134 ? -26.237 10.871 3.455 1.00 43.44 134 ASN A N 1
ATOM 1009 C CA . ASN A 1 134 ? -27.163 11.830 4.050 1.00 43.44 134 ASN A CA 1
ATOM 1010 C C . ASN A 1 134 ? -28.387 11.925 3.128 1.00 43.44 134 ASN A C 1
ATOM 1012 O O . ASN A 1 134 ? -28.496 12.819 2.290 1.00 43.44 134 ASN A O 1
ATOM 1016 N N . VAL A 1 135 ? -29.266 10.930 3.228 1.00 40.31 135 VAL A N 1
ATOM 1017 C CA . VAL A 1 135 ? -30.614 10.962 2.679 1.00 40.31 135 VAL A CA 1
ATOM 1018 C C . VAL A 1 135 ? -31.487 11.506 3.801 1.00 40.31 135 VAL A C 1
ATOM 1020 O O . VAL A 1 135 ? -31.872 10.768 4.707 1.00 40.31 135 VAL A O 1
ATOM 1023 N N . GLU A 1 136 ? -31.706 12.821 3.771 1.00 37.16 136 GLU A N 1
ATOM 1024 C CA . GLU A 1 136 ? -32.822 13.467 4.477 1.00 37.16 136 GLU A CA 1
ATOM 1025 C C . GLU A 1 136 ? -34.174 13.006 3.913 1.00 37.16 136 GLU A C 1
ATOM 1027 O O . GLU A 1 136 ? -34.283 12.830 2.673 1.00 37.16 136 GLU A O 1
#

Foldseek 3Di:
DQVLLQVCVPDPVRPQPCPVLLVQLLVCLVVVPLPSNLVSLVVSLVVLLVLCVVCLPPDVPGSNLVSLLCCLAPRLLVSLLSCVVSVSVSSNVSSVVSLVSQCVSNVVSVRPSSVVSSVNSVVSSVVSDPPPPPPD

pLDDT: mean 86.33, std 12.34, range [37.16, 95.62]

Radius of gyration: 14.92 Å; chains: 1; bounding box: 48×34×36 Å

Sequence (136 aa):
MLEEAELSADDAAHPDPFQTLISVINSTIEEHDRASSALGLSIFGDRVSALIKQNGKAEEDSPVDQTIEYVCKDQLPLILEQAVNEELTETAIQSTETAGTIGEAAIKEDSNRAVEHVVRGQAGLIDNLPYETNVE